Protein AF-A0A4Z0JIN7-F1 (afdb_monomer)

Mean predicted aligned error: 3.07 Å

Structure (mmCIF, N/CA/C/O backbone):
data_AF-A0A4Z0JIN7-F1
#
_entry.id   AF-A0A4Z0JIN7-F1
#
loop_
_atom_site.group_PDB
_atom_site.id
_atom_site.type_symbol
_atom_site.label_atom_id
_atom_site.label_alt_id
_atom_site.label_comp_id
_atom_site.label_asym_id
_atom_site.label_entity_id
_atom_site.label_seq_id
_atom_site.pdbx_PDB_ins_code
_atom_site.Cartn_x
_atom_site.Cartn_y
_atom_site.Cartn_z
_atom_site.occupancy
_atom_site.B_iso_or_equiv
_atom_site.auth_seq_id
_atom_site.auth_comp_id
_atom_site.auth_asym_id
_atom_site.auth_atom_id
_atom_site.pdbx_PDB_model_num
ATOM 1 N N . MET A 1 1 ? -13.055 -20.639 0.402 1.00 48.06 1 MET A N 1
ATOM 2 C CA . MET A 1 1 ? -12.657 -19.257 0.760 1.00 48.06 1 MET A CA 1
ATOM 3 C C . MET A 1 1 ? -11.759 -19.292 1.998 1.00 48.06 1 MET A C 1
ATOM 5 O O . MET A 1 1 ? -12.115 -19.959 2.966 1.00 48.06 1 MET A O 1
ATOM 9 N N . ASN A 1 2 ? -10.580 -18.664 1.964 1.00 62.16 2 ASN A N 1
ATOM 10 C CA . ASN A 1 2 ? -9.496 -18.938 2.919 1.00 62.16 2 ASN A CA 1
ATOM 11 C C . ASN A 1 2 ? -9.522 -17.969 4.124 1.00 62.16 2 ASN A C 1
ATOM 13 O O . ASN A 1 2 ? -9.037 -16.843 4.026 1.00 62.16 2 ASN A O 1
ATOM 17 N N . LYS A 1 3 ? -10.083 -18.398 5.271 1.00 65.06 3 LYS A N 1
ATOM 18 C CA . LYS A 1 3 ? -10.152 -17.609 6.530 1.00 65.06 3 LYS A CA 1
ATOM 19 C C . LYS A 1 3 ? -8.791 -17.046 6.974 1.00 65.06 3 LYS A C 1
ATOM 21 O O . LYS A 1 3 ? -8.747 -16.050 7.690 1.00 65.06 3 LYS A O 1
ATOM 26 N N . ASN A 1 4 ? -7.700 -17.661 6.525 1.00 82.94 4 ASN A N 1
ATOM 27 C CA . ASN A 1 4 ? -6.344 -17.257 6.865 1.00 82.94 4 ASN A CA 1
ATOM 28 C C . ASN A 1 4 ? -5.932 -15.923 6.223 1.00 82.94 4 ASN A C 1
ATOM 30 O O . ASN A 1 4 ? -5.183 -15.183 6.849 1.00 82.94 4 ASN A O 1
ATOM 34 N N . ILE A 1 5 ? -6.450 -15.573 5.037 1.00 92.19 5 ILE A N 1
ATOM 35 C CA . ILE A 1 5 ? -6.068 -14.331 4.338 1.00 92.19 5 ILE A CA 1
ATOM 36 C C . ILE A 1 5 ? -6.609 -13.111 5.085 1.00 92.19 5 ILE A C 1
ATOM 38 O O . ILE A 1 5 ? -5.848 -12.211 5.430 1.00 92.19 5 ILE A O 1
ATOM 42 N N . PHE A 1 6 ? -7.903 -13.107 5.424 1.00 95.31 6 PHE A N 1
ATOM 43 C CA . PHE A 1 6 ? -8.507 -11.966 6.118 1.00 95.31 6 PHE A CA 1
ATOM 44 C C . PHE A 1 6 ? -7.857 -11.695 7.480 1.00 95.31 6 PHE A C 1
ATOM 46 O O . PHE A 1 6 ? -7.753 -10.544 7.896 1.00 95.31 6 PHE A O 1
ATOM 53 N N . ARG A 1 7 ? -7.367 -12.739 8.162 1.00 94.50 7 ARG A N 1
ATOM 54 C CA . ARG A 1 7 ? -6.633 -12.574 9.421 1.00 94.50 7 ARG A CA 1
ATOM 55 C C . ARG A 1 7 ? -5.412 -11.669 9.245 1.00 94.50 7 ARG A C 1
ATOM 57 O O . ARG A 1 7 ? -5.192 -10.811 10.093 1.00 94.50 7 ARG A O 1
ATOM 64 N N . GLU A 1 8 ? -4.650 -11.830 8.164 1.00 95.56 8 GLU A N 1
ATOM 65 C CA . GLU A 1 8 ? -3.493 -10.970 7.873 1.00 95.56 8 GLU A CA 1
ATOM 66 C C . GLU A 1 8 ? -3.929 -9.529 7.567 1.00 95.56 8 GLU A C 1
ATOM 68 O O . GLU A 1 8 ? -3.329 -8.582 8.071 1.00 95.56 8 GLU A O 1
ATOM 73 N N . PHE A 1 9 ? -5.035 -9.349 6.835 1.00 96.75 9 PHE A N 1
ATOM 74 C CA . PHE A 1 9 ? -5.609 -8.022 6.575 1.00 96.75 9 PHE A CA 1
ATOM 75 C C . PHE A 1 9 ? -6.053 -7.315 7.858 1.00 96.75 9 PHE A C 1
ATOM 77 O O . PHE A 1 9 ? -5.786 -6.127 8.027 1.00 96.75 9 PHE A O 1
ATOM 84 N N . SER A 1 10 ? -6.677 -8.050 8.778 1.00 96.19 10 SER A N 1
ATOM 85 C CA . SER A 1 10 ? -7.232 -7.512 10.023 1.00 96.19 10 SER A CA 1
ATOM 86 C C . SER A 1 10 ? -6.200 -7.189 11.107 1.00 96.19 10 SER A C 1
ATOM 88 O O . SER A 1 10 ? -6.566 -6.625 12.133 1.00 96.19 10 SER A O 1
ATOM 90 N N . GLN A 1 11 ? -4.927 -7.547 10.924 1.00 95.88 11 GLN A N 1
ATOM 91 C CA . GLN A 1 11 ? -3.876 -7.196 11.880 1.00 95.88 11 GLN A CA 1
ATOM 92 C C . GLN A 1 11 ? -3.455 -5.736 11.694 1.00 95.88 11 GLN A C 1
ATOM 94 O O . GLN A 1 11 ? -3.004 -5.342 10.618 1.00 95.88 11 GLN A O 1
ATOM 99 N N . GLN A 1 12 ? -3.581 -4.927 12.742 1.00 95.38 12 GLN A N 1
ATOM 100 C CA . GLN A 1 12 ? -3.093 -3.549 12.747 1.00 95.38 12 GLN A CA 1
ATOM 101 C C . GLN A 1 12 ? -1.565 -3.513 12.566 1.00 95.38 12 GLN A C 1
ATOM 103 O O . GLN A 1 12 ? -0.864 -4.422 13.010 1.00 95.38 12 GLN A O 1
ATOM 108 N N . GLY A 1 13 ? -1.054 -2.523 11.829 1.00 95.00 13 GLY A N 1
ATOM 109 C CA . GLY A 1 13 ? 0.378 -2.378 11.527 1.00 95.00 13 GLY A CA 1
ATOM 110 C C . GLY A 1 13 ? 0.958 -3.415 10.556 1.00 95.00 13 GLY A C 1
ATOM 111 O O . GLY A 1 13 ? 2.021 -3.190 9.981 1.00 95.00 13 GLY A O 1
ATOM 112 N N . ARG A 1 14 ? 0.261 -4.528 10.299 1.00 96.81 14 ARG A N 1
ATOM 113 C CA . ARG A 1 14 ? 0.690 -5.546 9.334 1.00 96.81 14 ARG A CA 1
ATOM 114 C C . ARG A 1 14 ? 0.483 -5.057 7.902 1.00 96.81 14 ARG A C 1
ATOM 116 O O . ARG A 1 14 ? -0.651 -4.792 7.491 1.00 96.81 14 ARG A O 1
ATOM 123 N N . GLN A 1 15 ? 1.572 -5.002 7.146 1.00 98.12 15 GLN A N 1
ATOM 124 C CA . GLN A 1 15 ? 1.584 -4.692 5.715 1.00 98.12 15 GLN A CA 1
ATOM 125 C C . GLN A 1 15 ? 1.380 -5.972 4.900 1.00 98.12 15 GLN A C 1
ATOM 127 O O . GLN A 1 15 ? 1.566 -7.076 5.422 1.00 98.12 15 GLN A O 1
ATOM 132 N N . ILE A 1 16 ? 0.995 -5.859 3.630 1.00 98.25 16 ILE A N 1
ATOM 133 C CA . ILE A 1 16 ? 0.615 -7.029 2.824 1.00 98.25 16 ILE A CA 1
ATOM 134 C C . ILE A 1 16 ? 1.271 -6.966 1.453 1.00 98.25 16 ILE A C 1
ATOM 136 O O . ILE A 1 16 ? 1.276 -5.924 0.812 1.00 98.25 16 ILE A O 1
ATOM 140 N N . LEU A 1 17 ? 1.766 -8.103 0.979 1.00 98.00 17 LEU A N 1
ATOM 141 C CA . LEU A 1 17 ? 2.073 -8.346 -0.423 1.00 98.00 17 LEU A CA 1
ATOM 142 C C . LEU A 1 17 ? 1.215 -9.509 -0.916 1.00 98.00 17 LEU A C 1
ATOM 144 O O . LEU A 1 17 ? 1.316 -10.616 -0.384 1.00 98.00 17 LEU A O 1
ATOM 148 N N . LEU A 1 18 ? 0.425 -9.268 -1.959 1.00 97.81 18 LEU A N 1
ATOM 149 C CA . LEU A 1 18 ? -0.184 -10.321 -2.762 1.00 97.81 18 LEU A CA 1
ATOM 150 C C . LEU A 1 18 ? 0.703 -10.584 -3.980 1.00 97.81 18 LEU A C 1
ATOM 152 O O . LEU A 1 18 ? 1.036 -9.661 -4.731 1.00 97.81 18 LEU A O 1
ATOM 156 N N . TYR A 1 19 ? 1.073 -11.843 -4.185 1.00 96.12 19 TYR A N 1
ATOM 157 C CA . TYR A 1 19 ? 1.869 -12.276 -5.328 1.00 96.12 19 TYR A CA 1
ATOM 158 C C . TYR A 1 19 ? 1.295 -13.553 -5.941 1.00 96.12 19 TYR A C 1
ATOM 160 O O . TYR A 1 19 ? 0.599 -14.302 -5.274 1.00 96.12 19 TYR A O 1
ATOM 168 N N . GLY A 1 20 ? 1.566 -13.773 -7.225 1.00 91.94 20 GLY A N 1
ATOM 169 C CA . GLY A 1 20 ? 0.876 -14.776 -8.037 1.00 91.94 20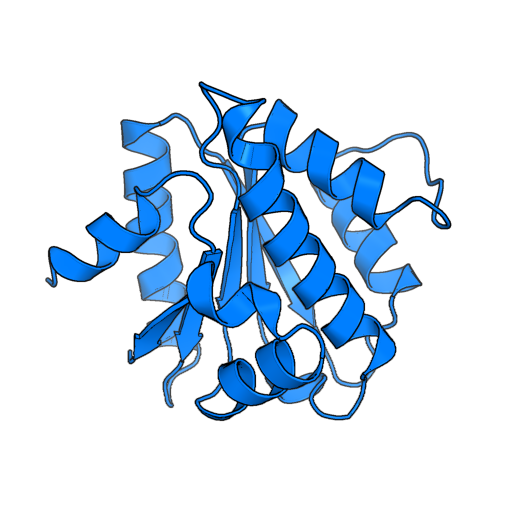 GLY A CA 1
ATOM 170 C C . GLY A 1 20 ? 0.952 -14.419 -9.519 1.00 91.94 20 GLY A C 1
ATOM 171 O O . GLY A 1 20 ? 1.328 -13.287 -9.862 1.00 91.94 20 GLY A O 1
ATOM 172 N N . ALA A 1 21 ? 0.635 -15.381 -10.386 1.00 87.25 21 ALA A N 1
ATOM 173 C CA . ALA A 1 21 ? 0.729 -15.215 -11.838 1.00 87.25 21 ALA A CA 1
ATOM 174 C C . ALA A 1 2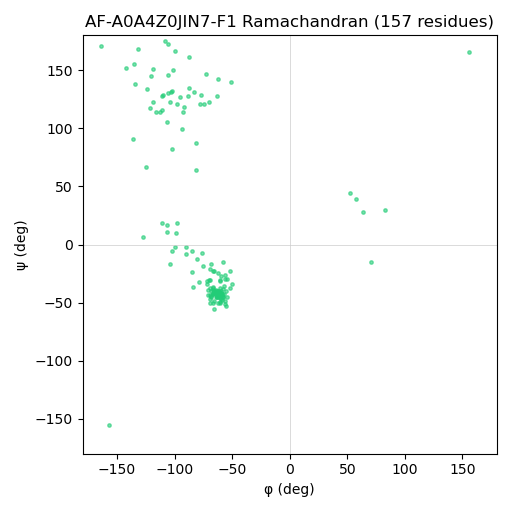1 ? -0.351 -14.270 -12.388 1.00 87.25 21 ALA A C 1
ATOM 176 O O . ALA A 1 21 ? -0.058 -13.442 -13.249 1.00 87.25 21 ALA A O 1
ATOM 177 N N . ASP A 1 22 ? -1.573 -14.357 -11.860 1.00 92.75 22 ASP A N 1
ATOM 178 C CA . ASP A 1 22 ? -2.713 -13.581 -12.337 1.00 92.75 22 ASP A CA 1
ATOM 179 C C . ASP A 1 22 ? -2.855 -12.257 -11.565 1.00 92.75 22 ASP A C 1
ATOM 181 O O . ASP A 1 22 ? -3.035 -12.217 -10.344 1.00 92.75 22 ASP A O 1
ATOM 185 N N . ARG A 1 23 ? -2.742 -11.136 -12.285 1.00 92.56 23 ARG A N 1
ATOM 186 C CA . ARG A 1 23 ? -2.887 -9.787 -11.722 1.00 92.56 23 ARG A CA 1
ATOM 187 C C . ARG A 1 23 ? -4.324 -9.479 -11.303 1.00 92.56 23 ARG A C 1
ATOM 189 O O . ARG A 1 23 ? -4.516 -8.820 -10.280 1.00 92.56 23 ARG A O 1
ATOM 196 N N . GLU A 1 24 ? -5.305 -9.944 -12.065 1.00 94.06 24 GLU A N 1
ATOM 197 C CA . GLU A 1 24 ? -6.721 -9.737 -11.781 1.00 94.06 24 GLU A CA 1
ATOM 198 C C . GLU A 1 24 ? -7.137 -10.524 -10.536 1.00 94.06 24 GLU A C 1
ATOM 200 O O . GLU A 1 24 ? -7.770 -9.965 -9.642 1.00 94.06 24 GLU A O 1
ATOM 205 N N . GLU A 1 25 ? -6.688 -11.773 -10.404 1.00 95.25 25 GLU A N 1
ATOM 206 C CA . GLU A 1 25 ? -6.998 -12.608 -9.236 1.00 95.25 25 GLU A CA 1
ATOM 207 C C . GLU A 1 25 ? -6.458 -12.006 -7.926 1.00 95.25 25 GLU A C 1
ATOM 209 O O . GLU A 1 25 ? -7.166 -11.943 -6.912 1.00 95.25 25 GLU A O 1
ATOM 214 N N . LYS A 1 26 ? -5.226 -11.474 -7.950 1.00 96.12 26 LYS A N 1
ATOM 215 C CA . LYS A 1 26 ? -4.645 -10.744 -6.809 1.00 96.12 26 LYS A CA 1
ATOM 216 C C . LYS A 1 26 ? -5.465 -9.509 -6.455 1.00 96.12 26 LYS A C 1
ATOM 218 O O . LYS A 1 26 ? -5.749 -9.280 -5.280 1.00 96.12 26 LYS A O 1
ATOM 223 N N . MET A 1 27 ? -5.845 -8.713 -7.456 1.00 96.62 27 MET A N 1
ATOM 224 C CA . MET A 1 27 ? -6.641 -7.505 -7.242 1.00 96.62 27 MET A CA 1
ATOM 225 C C . MET A 1 27 ? -8.021 -7.843 -6.670 1.00 96.62 27 MET A C 1
ATOM 227 O O . MET A 1 27 ? -8.427 -7.244 -5.678 1.00 96.62 27 MET A O 1
ATOM 231 N N . ASN A 1 28 ? -8.706 -8.846 -7.221 1.00 96.38 28 ASN A N 1
ATOM 232 C CA . ASN A 1 28 ? -9.998 -9.314 -6.719 1.00 96.38 28 ASN A CA 1
ATOM 233 C C . ASN A 1 28 ? -9.881 -9.797 -5.269 1.00 96.38 28 ASN A C 1
ATOM 235 O O . ASN A 1 28 ? -10.669 -9.388 -4.416 1.00 96.38 28 ASN A O 1
ATOM 239 N N . THR A 1 29 ? -8.832 -10.559 -4.946 1.00 96.12 29 THR A N 1
ATOM 240 C CA . THR A 1 29 ? -8.573 -10.986 -3.566 1.00 96.12 29 THR A CA 1
ATOM 241 C C . THR A 1 29 ? -8.322 -9.800 -2.628 1.00 96.12 29 THR A C 1
ATOM 243 O O . THR A 1 29 ? -8.823 -9.798 -1.499 1.00 96.12 29 THR A O 1
ATOM 246 N N . ALA A 1 30 ? -7.580 -8.773 -3.058 1.00 97.38 30 ALA A N 1
ATOM 247 C CA . ALA A 1 30 ? -7.410 -7.551 -2.273 1.00 97.38 30 ALA A CA 1
ATOM 248 C C . ALA A 1 30 ? -8.757 -6.862 -2.021 1.00 97.38 30 ALA A C 1
ATOM 250 O O . ALA A 1 30 ? -9.087 -6.586 -0.870 1.00 97.38 30 ALA A O 1
ATOM 251 N N . LEU A 1 31 ? -9.556 -6.641 -3.069 1.00 97.56 31 LEU A N 1
ATOM 252 C CA . LEU A 1 31 ? -10.850 -5.958 -2.992 1.00 97.56 31 LEU A CA 1
ATOM 253 C C . LEU A 1 31 ? -11.847 -6.691 -2.084 1.00 97.56 31 LEU A C 1
ATOM 255 O O . LEU A 1 31 ? -12.499 -6.057 -1.255 1.00 97.56 31 LEU A O 1
ATOM 259 N N . GLU A 1 32 ? -11.919 -8.022 -2.160 1.00 96.69 32 GLU A N 1
ATOM 260 C CA . GLU A 1 32 ? -12.768 -8.823 -1.269 1.00 96.69 32 GLU A CA 1
ATOM 261 C C . GLU A 1 32 ? -12.396 -8.650 0.210 1.00 96.69 32 GLU A C 1
ATOM 263 O O . GLU A 1 32 ? -13.268 -8.568 1.079 1.00 96.69 32 GLU A O 1
ATOM 268 N N . ASN A 1 33 ? -11.099 -8.616 0.526 1.00 97.69 33 ASN A N 1
ATOM 269 C CA . ASN A 1 33 ? -10.643 -8.461 1.905 1.00 97.69 33 ASN A CA 1
ATOM 270 C C . ASN A 1 33 ? -10.731 -7.007 2.385 1.00 97.69 33 ASN A C 1
ATOM 272 O O . ASN A 1 33 ? -11.029 -6.785 3.558 1.00 97.69 33 ASN A O 1
ATOM 276 N N . LEU A 1 34 ? -10.548 -6.031 1.494 1.00 98.06 34 LEU A N 1
ATOM 277 C CA . LEU A 1 34 ? -10.778 -4.612 1.769 1.00 98.06 34 LEU A CA 1
ATOM 278 C C . LEU A 1 34 ? -12.249 -4.326 2.065 1.00 98.06 34 LEU A C 1
ATOM 280 O O . LEU A 1 34 ? -12.537 -3.601 3.009 1.00 98.06 34 LEU A O 1
ATOM 284 N N . SER A 1 35 ? -13.183 -4.949 1.340 1.00 98.00 35 SER A N 1
ATOM 285 C CA . SER A 1 35 ? -14.618 -4.830 1.623 1.00 98.00 35 SER A CA 1
ATOM 286 C C . SER A 1 35 ? -14.953 -5.289 3.048 1.00 98.00 35 SER A C 1
ATOM 288 O O . SER A 1 35 ? -15.610 -4.564 3.793 1.00 98.00 35 SER A O 1
ATOM 290 N N . LYS A 1 36 ? -14.408 -6.432 3.481 1.00 96.56 36 LYS A N 1
ATOM 291 C CA . LYS A 1 36 ? -14.574 -6.934 4.858 1.00 96.56 36 LYS A CA 1
ATOM 292 C C . LYS A 1 36 ? -13.894 -6.045 5.898 1.00 96.56 36 LYS A C 1
ATOM 294 O O . LYS A 1 36 ? -14.398 -5.885 7.0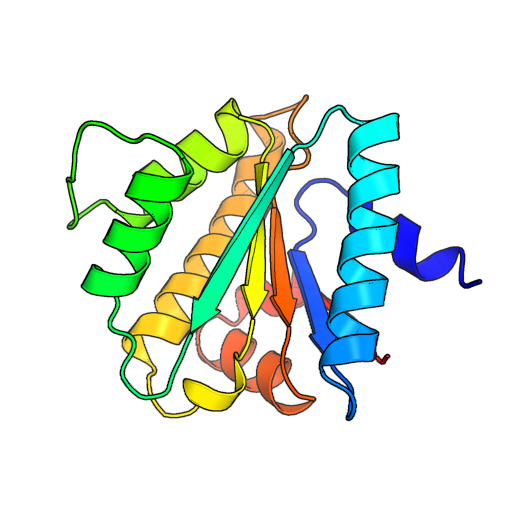08 1.00 96.56 36 LYS A O 1
ATOM 299 N N . LEU A 1 37 ? -12.725 -5.496 5.568 1.00 97.00 37 LEU A N 1
ATOM 300 C CA . LEU A 1 37 ? -12.002 -4.577 6.445 1.00 97.00 37 LEU A CA 1
ATOM 301 C C . LEU A 1 37 ? -12.779 -3.262 6.608 1.00 97.00 37 LEU A C 1
ATOM 303 O O . LEU A 1 37 ? -12.811 -2.702 7.701 1.00 97.00 37 LEU A O 1
ATOM 307 N N . SER A 1 38 ? -13.432 -2.796 5.543 1.00 98.19 38 SER A N 1
ATOM 308 C CA . SER A 1 38 ? -14.303 -1.622 5.545 1.00 98.19 38 SER A CA 1
ATOM 309 C C . SER A 1 38 ? -15.539 -1.858 6.409 1.00 98.19 38 SER A C 1
ATOM 311 O O . SER A 1 38 ? -15.805 -1.076 7.316 1.00 98.19 38 SER A O 1
ATOM 313 N N . GLU A 1 39 ? -16.218 -2.994 6.229 1.00 97.88 39 GLU A N 1
ATOM 314 C CA . GLU A 1 39 ? -17.382 -3.378 7.037 1.00 97.88 39 GLU A CA 1
ATOM 315 C C . GLU A 1 39 ? -17.046 -3.474 8.533 1.00 97.88 39 GLU A C 1
ATOM 317 O O . GLU A 1 39 ? -17.809 -3.013 9.380 1.00 97.88 39 GLU A O 1
ATOM 322 N N . LYS A 1 40 ? -15.888 -4.055 8.872 1.00 97.31 40 LYS A N 1
ATOM 323 C CA . LYS A 1 40 ? -15.514 -4.318 10.266 1.00 97.31 40 LYS A CA 1
ATOM 324 C C . LYS A 1 40 ? -14.884 -3.121 10.980 1.00 97.31 40 LYS A C 1
ATOM 326 O O . LYS A 1 40 ? -15.085 -2.969 12.182 1.00 97.31 40 LYS A O 1
ATOM 331 N N . TYR A 1 41 ? -14.086 -2.324 10.273 1.00 97.50 41 TYR A N 1
ATOM 332 C CA . TYR A 1 41 ? -13.229 -1.298 10.877 1.00 97.50 41 TYR A CA 1
ATOM 333 C C . TYR A 1 41 ? -13.405 0.093 10.263 1.00 97.50 41 TYR A C 1
ATOM 335 O O . TYR A 1 41 ? -12.638 0.992 10.591 1.00 97.50 41 TYR A O 1
ATOM 343 N N . GLY A 1 42 ? -14.370 0.283 9.359 1.00 97.69 42 GLY A N 1
ATOM 344 C CA . GLY A 1 42 ? -14.630 1.578 8.728 1.00 97.69 42 GLY A CA 1
ATOM 345 C C . GLY A 1 42 ? -13.471 2.082 7.869 1.00 97.69 42 GLY A C 1
ATOM 346 O O . GLY A 1 42 ? -13.272 3.288 7.764 1.00 97.69 42 GLY A O 1
ATOM 347 N N . THR A 1 43 ? -12.667 1.176 7.307 1.00 98.25 43 THR A N 1
ATOM 348 C CA . THR A 1 43 ? -11.570 1.561 6.408 1.00 98.25 43 THR A CA 1
ATOM 349 C C . THR A 1 43 ? -12.096 2.019 5.054 1.00 98.25 43 THR A C 1
ATOM 351 O O . THR A 1 43 ? -13.093 1.495 4.546 1.00 98.25 43 THR A O 1
ATOM 354 N N . SER A 1 44 ? -11.392 2.969 4.445 1.00 97.94 44 SER A N 1
ATOM 355 C CA . SER A 1 44 ? -11.495 3.257 3.013 1.00 97.94 44 SER A CA 1
ATOM 356 C C . SER A 1 44 ? -10.255 2.718 2.291 1.00 97.94 44 SER A C 1
ATOM 358 O O . SER A 1 44 ? -9.308 2.255 2.933 1.00 97.94 44 SER A O 1
ATOM 360 N N . PHE A 1 45 ? -10.232 2.741 0.959 1.00 98.31 45 PHE A N 1
ATOM 361 C CA . PHE A 1 45 ? -9.009 2.431 0.226 1.00 98.31 45 PHE A CA 1
ATOM 362 C C . PHE A 1 45 ? -8.843 3.311 -1.004 1.00 98.31 45 PHE A C 1
ATOM 364 O O . PHE A 1 45 ? -9.814 3.726 -1.637 1.00 98.31 45 PHE A O 1
ATOM 371 N N . ILE A 1 46 ? -7.585 3.529 -1.369 1.00 98.06 46 ILE A N 1
ATOM 372 C CA . ILE A 1 46 ? -7.193 4.140 -2.633 1.00 98.06 46 ILE A CA 1
ATOM 373 C C . ILE A 1 46 ? -6.307 3.169 -3.402 1.00 98.06 46 ILE A C 1
ATOM 375 O O . ILE A 1 46 ? -5.503 2.433 -2.827 1.00 98.06 46 ILE A O 1
ATOM 379 N N . LYS A 1 47 ? -6.447 3.182 -4.726 1.00 97.62 47 LYS A N 1
ATOM 380 C CA . LYS A 1 47 ? -5.578 2.434 -5.632 1.00 97.62 47 LYS A CA 1
ATOM 381 C C . LYS A 1 47 ? -4.627 3.390 -6.341 1.00 97.62 47 LYS A C 1
ATOM 383 O O . LYS A 1 47 ? -5.072 4.359 -6.966 1.00 97.62 47 LYS A O 1
ATOM 388 N N . ALA A 1 48 ? -3.349 3.047 -6.309 1.00 97.12 48 ALA A N 1
ATOM 389 C CA . ALA A 1 48 ? -2.305 3.615 -7.142 1.00 97.12 48 ALA A CA 1
ATOM 390 C C . ALA A 1 48 ? -1.690 2.519 -8.014 1.00 97.12 48 ALA A C 1
ATOM 392 O O . ALA A 1 48 ? -1.704 1.336 -7.672 1.00 97.12 48 ALA A O 1
ATOM 393 N N . SER A 1 49 ? -1.197 2.902 -9.185 1.00 95.88 49 SER A N 1
ATOM 394 C CA . SER A 1 49 ? -0.495 1.995 -10.092 1.00 95.88 49 SER A CA 1
ATOM 395 C C . SER A 1 49 ? 0.874 2.574 -10.384 1.00 95.88 49 SER A C 1
ATOM 397 O O . SER A 1 49 ? 0.988 3.765 -10.667 1.00 95.88 49 SER A O 1
ATOM 399 N N . VAL A 1 50 ? 1.900 1.736 -10.317 1.00 97.06 50 VAL A N 1
ATOM 400 C CA . VAL A 1 50 ? 3.247 2.105 -10.739 1.00 97.06 50 VAL A CA 1
ATOM 401 C C . VAL A 1 50 ? 3.527 1.531 -12.122 1.00 97.06 50 VAL A C 1
ATOM 403 O O . VAL A 1 50 ? 2.980 0.507 -12.527 1.00 97.06 50 VAL A O 1
ATOM 406 N N . THR A 1 51 ? 4.362 2.236 -12.870 1.00 96.12 51 THR A N 1
ATOM 407 C CA . THR A 1 51 ? 4.853 1.834 -14.188 1.00 96.12 51 THR A CA 1
ATOM 408 C C . THR A 1 51 ? 6.362 2.022 -14.220 1.00 96.12 51 THR A C 1
ATOM 410 O O . THR A 1 51 ? 6.925 2.716 -13.371 1.00 96.12 51 THR A O 1
ATOM 413 N N . ARG A 1 52 ? 7.029 1.495 -15.251 1.00 95.56 52 ARG A N 1
ATOM 414 C CA . ARG A 1 52 ? 8.474 1.690 -15.442 1.00 95.56 52 ARG A CA 1
ATOM 415 C C . ARG A 1 52 ? 8.916 3.157 -15.545 1.00 95.56 52 ARG A C 1
ATOM 417 O O . ARG A 1 52 ? 10.106 3.434 -15.459 1.00 95.56 52 ARG A O 1
ATOM 424 N N . PHE A 1 53 ? 7.974 4.077 -15.764 1.00 95.62 53 PHE A N 1
ATOM 425 C CA . PHE A 1 53 ? 8.218 5.516 -15.866 1.00 95.62 53 PHE A CA 1
ATOM 426 C C . PHE A 1 53 ? 7.833 6.289 -14.601 1.00 95.62 53 PHE A C 1
ATOM 428 O O . PHE A 1 53 ? 8.080 7.488 -14.537 1.00 95.62 53 PHE A O 1
ATOM 435 N N . SER A 1 54 ? 7.222 5.637 -13.609 1.00 96.25 54 SER A N 1
ATOM 436 C CA . SER A 1 54 ? 6.794 6.304 -12.382 1.00 96.25 54 SER A CA 1
ATOM 437 C C . SER A 1 54 ? 7.996 6.854 -11.618 1.00 96.25 54 SER A C 1
ATOM 439 O O . SER A 1 54 ? 8.938 6.119 -11.320 1.00 96.25 54 SER A O 1
ATOM 441 N N . THR A 1 55 ? 7.944 8.135 -11.265 1.00 96.31 55 THR A N 1
ATOM 442 C CA . THR A 1 55 ? 8.919 8.779 -10.380 1.00 96.31 55 THR A CA 1
ATOM 443 C C . THR A 1 55 ? 8.365 8.890 -8.958 1.00 96.31 55 THR A C 1
ATOM 445 O O . THR A 1 55 ? 7.172 8.698 -8.723 1.00 96.31 55 THR A O 1
ATOM 448 N N . VAL A 1 56 ? 9.237 9.197 -7.992 1.00 96.19 56 VAL A N 1
ATOM 449 C CA . VAL A 1 56 ? 8.824 9.482 -6.605 1.00 96.19 56 VAL A CA 1
ATOM 450 C C . VAL A 1 56 ? 7.867 10.674 -6.560 1.00 96.19 56 VAL A C 1
ATOM 452 O O . VAL A 1 56 ? 6.863 10.631 -5.852 1.00 96.19 56 VAL A O 1
ATOM 455 N N . GLU A 1 57 ? 8.165 11.716 -7.333 1.00 95.12 57 GLU A N 1
ATOM 456 C CA . GLU A 1 57 ? 7.380 12.946 -7.396 1.00 95.12 57 GLU A CA 1
ATOM 457 C C . GLU A 1 57 ? 5.991 12.696 -7.989 1.00 95.12 57 GLU A C 1
ATOM 459 O O . GLU A 1 57 ? 4.996 12.940 -7.308 1.00 95.12 57 GLU A O 1
ATOM 464 N N . ASP A 1 58 ? 5.912 12.116 -9.191 1.00 94.38 58 ASP A N 1
ATOM 465 C CA . ASP A 1 58 ? 4.631 11.856 -9.865 1.00 94.38 58 ASP A CA 1
ATOM 466 C C . ASP A 1 58 ? 3.728 10.945 -9.029 1.00 94.38 58 ASP A C 1
ATOM 468 O O . ASP A 1 58 ? 2.520 11.165 -8.930 1.00 94.38 58 ASP A O 1
ATOM 472 N N . PHE A 1 59 ? 4.320 9.931 -8.389 1.00 95.75 59 PHE A N 1
ATOM 473 C CA . PHE A 1 59 ? 3.589 9.023 -7.513 1.00 95.75 59 PHE A CA 1
ATOM 474 C C . PHE A 1 59 ? 3.054 9.739 -6.265 1.00 95.75 59 PHE A C 1
ATOM 476 O O . PHE A 1 59 ? 1.906 9.530 -5.876 1.00 95.75 59 PHE A O 1
ATOM 483 N N . THR A 1 60 ? 3.854 10.617 -5.655 1.00 95.31 60 THR A N 1
ATOM 484 C CA . THR A 1 60 ? 3.430 11.406 -4.487 1.00 95.31 60 THR A CA 1
ATOM 485 C C . THR A 1 60 ? 2.294 12.359 -4.855 1.00 95.31 60 THR A C 1
ATOM 487 O O . THR A 1 60 ? 1.292 12.418 -4.145 1.00 95.31 60 THR A O 1
ATOM 490 N N . VAL A 1 61 ? 2.409 13.061 -5.987 1.00 94.19 61 VAL A N 1
ATOM 491 C CA . VAL A 1 61 ? 1.375 13.981 -6.484 1.00 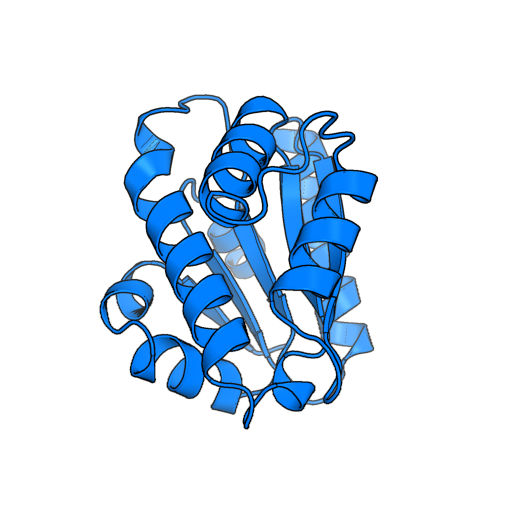94.19 61 VAL A CA 1
ATOM 492 C C . VAL A 1 61 ? 0.064 13.242 -6.771 1.00 94.19 61 VAL A C 1
ATOM 494 O O . VAL A 1 61 ? -1.000 13.706 -6.360 1.00 94.19 61 VAL A O 1
ATOM 497 N N . ASP A 1 62 ? 0.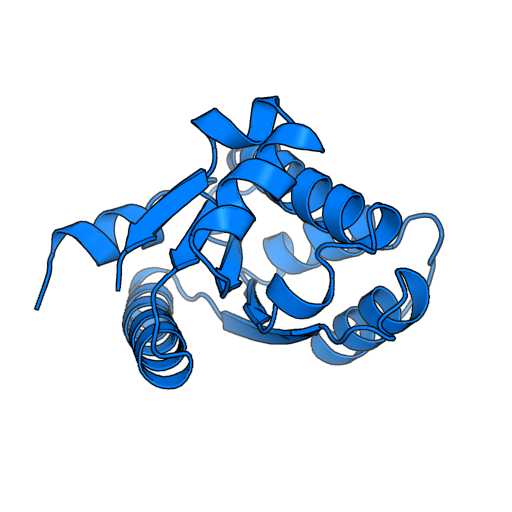117 12.077 -7.428 1.00 94.75 62 ASP A N 1
ATOM 498 C CA . ASP A 1 62 ? -1.070 11.245 -7.681 1.00 94.75 62 ASP A CA 1
ATOM 499 C C . ASP A 1 62 ? -1.774 10.850 -6.373 1.00 94.75 62 ASP A C 1
ATOM 501 O O . ASP A 1 62 ? -2.994 10.989 -6.243 1.00 94.75 62 ASP A O 1
ATOM 505 N N . LEU A 1 63 ? -1.009 10.429 -5.361 1.00 95.75 63 LEU A N 1
ATOM 506 C CA . LEU A 1 63 ? -1.564 10.073 -4.057 1.00 95.75 63 LEU A CA 1
ATOM 507 C C . LEU A 1 63 ? -2.152 11.269 -3.310 1.00 95.75 63 LEU A C 1
ATOM 509 O O . LEU A 1 63 ? -3.242 11.153 -2.749 1.00 95.75 63 LEU A O 1
ATOM 513 N N . PHE A 1 64 ? -1.482 12.420 -3.339 1.00 94.94 64 PHE A N 1
ATOM 514 C CA . PHE A 1 64 ? -1.968 13.639 -2.691 1.00 94.94 64 PHE A CA 1
ATOM 515 C C . PHE A 1 64 ? -3.303 14.083 -3.281 1.00 94.94 64 PHE A C 1
ATOM 517 O O . PHE A 1 64 ? -4.222 14.426 -2.537 1.00 94.94 64 PHE A O 1
ATOM 524 N N . ASN A 1 65 ? -3.449 13.988 -4.604 1.00 93.88 65 ASN A N 1
ATOM 525 C CA . ASN A 1 65 ? -4.708 14.276 -5.284 1.00 93.88 65 ASN A CA 1
ATOM 526 C C . ASN A 1 65 ? -5.829 13.315 -4.857 1.00 93.88 65 ASN A C 1
ATOM 528 O O . ASN A 1 65 ? -6.963 13.752 -4.655 1.00 93.88 65 ASN A O 1
ATOM 532 N N . LYS A 1 66 ? -5.523 12.021 -4.688 1.00 95.12 66 LYS A N 1
ATOM 533 C CA . LYS A 1 66 ? -6.500 10.992 -4.287 1.00 95.12 66 LYS A CA 1
ATOM 534 C C . LYS A 1 66 ? -6.990 11.133 -2.846 1.00 95.12 66 LYS A C 1
ATOM 536 O O . LYS A 1 66 ? -8.125 10.755 -2.581 1.00 95.12 66 LYS A O 1
ATOM 541 N N . ILE A 1 67 ? -6.160 11.647 -1.938 1.00 93.38 67 ILE A N 1
ATOM 542 C CA . ILE A 1 67 ? -6.512 11.831 -0.514 1.00 93.38 67 ILE A CA 1
ATOM 543 C C . ILE A 1 67 ? -6.755 13.298 -0.136 1.00 93.38 67 ILE A C 1
ATOM 545 O O . ILE A 1 67 ? -6.882 13.622 1.043 1.00 93.38 67 ILE A O 1
ATOM 549 N N . HIS A 1 68 ? -6.838 14.176 -1.141 1.00 91.81 68 HIS A N 1
ATOM 550 C CA . HIS A 1 68 ? -7.143 15.602 -1.015 1.00 91.81 68 HIS A CA 1
ATOM 551 C C . HIS A 1 68 ? -6.184 16.393 -0.106 1.00 91.81 68 HIS A C 1
ATOM 553 O O . HIS A 1 68 ? -6.605 17.307 0.609 1.00 91.81 68 HIS A O 1
ATOM 559 N N . VAL A 1 69 ? -4.882 16.092 -0.169 1.00 88.81 69 VAL A N 1
ATOM 560 C CA . VAL A 1 69 ? -3.854 16.906 0.501 1.00 88.81 69 VAL A CA 1
ATOM 561 C C . VAL A 1 69 ? -3.720 18.247 -0.215 1.00 88.81 69 VAL A C 1
ATOM 563 O O . VAL A 1 69 ? -3.423 18.302 -1.405 1.00 88.81 69 VAL A O 1
ATOM 566 N N . GLN A 1 70 ? -3.912 19.344 0.517 1.00 79.56 70 GLN A N 1
ATOM 567 C CA . GLN A 1 70 ? -3.851 20.697 -0.052 1.00 79.56 70 GLN A CA 1
ATOM 568 C C . GLN A 1 70 ? -2.425 21.263 -0.131 1.00 79.56 70 GLN A C 1
ATOM 570 O O . GLN A 1 70 ? -2.169 22.158 -0.933 1.00 79.56 70 GLN A O 1
ATOM 575 N N . ASN A 1 71 ? -1.498 20.764 0.694 1.00 79.44 71 ASN A N 1
ATOM 576 C CA . ASN A 1 71 ? -0.114 21.231 0.739 1.00 79.44 71 ASN A CA 1
ATOM 577 C C . ASN A 1 71 ? 0.835 20.201 0.109 1.00 79.44 71 ASN A C 1
ATOM 579 O O . ASN A 1 71 ? 1.127 19.169 0.710 1.00 79.44 71 ASN A O 1
ATOM 583 N N . LEU A 1 72 ? 1.318 20.499 -1.099 1.00 80.38 72 LEU A N 1
ATOM 584 C CA . LEU A 1 72 ? 2.267 19.674 -1.852 1.00 80.38 72 LEU A CA 1
ATOM 585 C C . LEU A 1 72 ? 3.708 19.921 -1.372 1.00 80.38 72 LEU A C 1
ATOM 587 O O . LEU A 1 72 ? 4.551 20.410 -2.122 1.00 80.38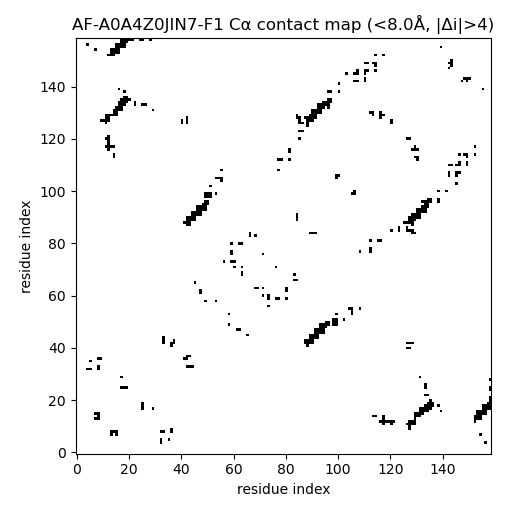 72 LEU A O 1
ATOM 591 N N . ASP A 1 73 ? 4.001 19.584 -0.116 1.00 89.06 73 ASP A N 1
ATOM 592 C CA . ASP A 1 73 ? 5.387 19.492 0.350 1.00 89.06 73 ASP A CA 1
ATOM 593 C C . ASP A 1 73 ? 5.977 18.140 -0.070 1.00 89.06 73 ASP A C 1
ATOM 595 O O . ASP A 1 73 ? 5.925 17.144 0.652 1.00 89.06 73 ASP A O 1
ATOM 599 N N . LEU A 1 74 ? 6.523 18.113 -1.285 1.00 84.69 74 LEU A N 1
ATOM 600 C CA . LEU A 1 74 ? 7.092 16.911 -1.895 1.00 84.69 74 LEU A CA 1
ATOM 601 C C . LEU A 1 74 ? 8.354 16.411 -1.177 1.00 84.69 74 LEU A C 1
ATOM 603 O O . LEU A 1 74 ? 8.663 15.223 -1.263 1.00 84.69 74 LEU A O 1
ATOM 607 N N . ILE A 1 75 ? 9.063 17.273 -0.437 1.00 86.94 75 ILE A N 1
ATOM 608 C CA . ILE A 1 75 ? 10.241 16.868 0.348 1.00 86.94 75 ILE A CA 1
ATOM 609 C C . ILE A 1 75 ? 9.801 15.940 1.484 1.00 86.94 75 ILE A C 1
ATOM 611 O O . ILE A 1 75 ? 10.414 14.896 1.710 1.00 86.94 75 ILE A O 1
ATOM 615 N N . ASN A 1 76 ? 8.694 16.288 2.142 1.00 90.50 76 ASN A N 1
ATOM 616 C CA . ASN A 1 76 ? 8.091 15.506 3.221 1.00 90.50 76 ASN A CA 1
ATOM 617 C C . ASN A 1 76 ? 6.919 14.632 2.743 1.00 90.50 76 ASN A C 1
ATOM 619 O O . ASN A 1 76 ? 6.114 14.169 3.553 1.00 90.50 76 ASN A O 1
ATOM 623 N N . GLY A 1 77 ? 6.830 14.379 1.432 1.00 93.06 77 GLY A N 1
ATOM 624 C CA . GLY A 1 77 ? 5.640 13.825 0.791 1.00 93.06 77 GLY A CA 1
ATOM 625 C C . GLY A 1 77 ? 5.151 12.512 1.404 1.00 93.06 77 GLY A C 1
ATOM 626 O O . GLY A 1 77 ? 3.973 12.354 1.711 1.00 93.06 77 GLY A O 1
ATOM 627 N N . PHE A 1 78 ? 6.075 11.586 1.658 1.00 95.38 78 PHE A N 1
ATOM 628 C CA . PHE A 1 78 ? 5.763 10.277 2.236 1.00 95.38 78 PHE A CA 1
ATOM 629 C C . PHE A 1 78 ? 5.372 10.333 3.717 1.00 95.38 78 PHE A C 1
ATOM 631 O O . PHE A 1 78 ? 4.536 9.541 4.143 1.00 95.38 78 PHE A O 1
ATOM 638 N N . THR A 1 79 ? 5.919 11.280 4.480 1.00 95.31 79 THR A N 1
ATOM 639 C CA . THR A 1 79 ? 5.530 11.505 5.880 1.00 95.31 79 THR A CA 1
ATOM 640 C C . THR A 1 79 ? 4.108 12.054 5.957 1.00 95.31 79 THR A C 1
ATOM 642 O O . THR A 1 79 ? 3.288 11.560 6.723 1.00 95.31 79 THR A O 1
ATOM 645 N N . ILE A 1 80 ? 3.782 13.035 5.109 1.00 95.44 80 ILE A N 1
ATOM 646 C CA . ILE A 1 80 ? 2.425 13.593 5.024 1.00 95.44 80 ILE A CA 1
ATOM 647 C C . ILE A 1 80 ? 1.439 12.515 4.570 1.00 95.44 80 ILE A C 1
ATOM 649 O O . ILE A 1 80 ? 0.374 12.363 5.161 1.00 95.44 80 ILE A O 1
ATOM 653 N N . LEU A 1 81 ? 1.804 11.733 3.550 1.00 96.00 81 LEU A N 1
ATOM 654 C CA . LEU A 1 81 ? 0.998 10.612 3.074 1.00 96.00 81 LEU A CA 1
ATOM 655 C C . LEU A 1 81 ? 0.694 9.617 4.197 1.00 96.00 81 LEU A C 1
ATOM 657 O O . LEU A 1 81 ? -0.456 9.224 4.358 1.00 96.00 81 LEU A O 1
ATOM 661 N N . GLU A 1 82 ? 1.706 9.208 4.962 1.00 97.19 82 GLU A N 1
ATOM 662 C CA . GLU A 1 82 ? 1.534 8.306 6.099 1.00 97.19 82 GLU A CA 1
ATOM 663 C C . GLU A 1 82 ? 0.504 8.844 7.098 1.00 97.19 82 GLU A C 1
ATOM 665 O O . GLU A 1 82 ? -0.457 8.146 7.434 1.00 97.19 82 GLU A O 1
ATOM 670 N N . GLU A 1 83 ? 0.683 10.087 7.550 1.00 96.50 83 GLU A N 1
ATOM 671 C CA . GLU A 1 83 ? -0.227 10.709 8.508 1.00 96.50 83 GLU A CA 1
ATOM 672 C C . GLU A 1 83 ? -1.661 10.763 7.983 1.00 96.50 83 GLU A C 1
ATOM 674 O O . GLU A 1 83 ? -2.603 10.460 8.717 1.00 96.50 83 GLU A O 1
ATOM 679 N N . GLU A 1 84 ? -1.838 11.149 6.721 1.00 96.75 84 GLU A N 1
ATOM 680 C CA . GLU A 1 84 ? -3.157 11.270 6.108 1.00 96.75 84 GLU A CA 1
ATOM 681 C C . GLU A 1 84 ? -3.827 9.909 5.916 1.00 96.75 84 GLU A C 1
ATOM 683 O O . GLU A 1 84 ? -5.013 9.768 6.223 1.00 96.75 84 GLU A O 1
ATOM 688 N N . LEU A 1 85 ? -3.082 8.871 5.518 1.00 97.75 85 LEU A N 1
ATOM 689 C CA . LEU A 1 85 ? -3.609 7.506 5.462 1.00 97.75 85 LEU A CA 1
ATOM 690 C C . LEU A 1 85 ? -4.101 7.048 6.839 1.00 97.75 85 LEU A C 1
ATOM 692 O O . LEU A 1 85 ? -5.185 6.472 6.940 1.00 97.75 85 LEU A O 1
ATOM 696 N N . PHE A 1 86 ? -3.358 7.341 7.910 1.00 98.19 86 PHE A N 1
ATOM 697 C CA . PHE A 1 86 ? -3.790 7.003 9.263 1.00 98.19 86 PHE A CA 1
ATOM 698 C C . PHE A 1 86 ? -5.019 7.784 9.719 1.00 98.19 86 PHE A C 1
ATOM 700 O O . PHE A 1 86 ? -5.975 7.159 10.191 1.00 98.19 86 PHE A O 1
ATOM 707 N N . LYS A 1 87 ? -5.010 9.118 9.570 1.00 96.94 87 LYS A N 1
ATOM 708 C CA . LYS A 1 87 ? -6.117 10.011 9.962 1.00 96.94 87 LYS A CA 1
ATOM 709 C C . LYS A 1 87 ? -7.419 9.632 9.259 1.00 96.94 87 LYS A C 1
ATOM 711 O O . LYS A 1 87 ? -8.480 9.672 9.876 1.00 96.94 87 LYS A O 1
ATOM 716 N N . GLN A 1 88 ? -7.330 9.244 7.989 1.00 97.19 88 GLN A N 1
ATOM 717 C CA . GLN A 1 88 ? -8.477 8.872 7.160 1.00 97.19 88 GLN A CA 1
ATOM 718 C C . GLN A 1 88 ? -8.823 7.374 7.235 1.00 97.19 88 GLN A C 1
ATOM 720 O O . GLN A 1 88 ? -9.804 6.944 6.629 1.00 97.19 88 GLN A O 1
ATOM 725 N N . ASN A 1 89 ? -8.049 6.577 7.986 1.00 98.12 89 ASN A N 1
ATOM 726 C CA . ASN A 1 89 ? -8.195 5.121 8.071 1.00 98.12 89 ASN A CA 1
ATOM 727 C C . ASN A 1 89 ? -8.207 4.453 6.677 1.00 98.12 89 ASN A C 1
ATOM 729 O O . ASN A 1 89 ? -9.045 3.603 6.360 1.00 98.12 89 ASN A O 1
ATOM 733 N N . THR A 1 90 ? -7.283 4.889 5.822 1.00 98.44 90 THR A N 1
ATOM 734 C CA . THR A 1 90 ? -7.234 4.557 4.398 1.00 98.44 90 THR A CA 1
ATOM 735 C C . THR A 1 90 ? -6.159 3.516 4.118 1.00 98.44 90 THR A C 1
ATOM 737 O O . THR A 1 90 ? -5.002 3.654 4.513 1.00 98.44 90 THR A O 1
ATOM 740 N N . VAL A 1 91 ? -6.527 2.470 3.385 1.00 98.69 91 VAL A N 1
ATOM 741 C CA . VAL A 1 91 ? -5.586 1.478 2.863 1.00 98.69 91 VAL A CA 1
ATOM 742 C C . VAL A 1 91 ? -5.067 1.919 1.496 1.00 98.69 91 VAL A C 1
ATOM 744 O O . VAL A 1 91 ? -5.845 2.202 0.585 1.00 98.69 91 VAL A O 1
ATOM 747 N N . LEU A 1 92 ? -3.747 1.942 1.331 1.00 98.75 92 LEU A N 1
ATOM 748 C CA . LEU A 1 92 ? -3.095 2.207 0.054 1.00 98.75 92 LEU A CA 1
ATOM 749 C C . LEU A 1 92 ? -2.811 0.887 -0.670 1.00 98.75 92 LEU A C 1
ATOM 751 O O . LEU A 1 92 ? -1.987 0.091 -0.225 1.00 98.75 92 LEU A O 1
ATOM 755 N N . VAL A 1 93 ? -3.467 0.663 -1.808 1.00 98.69 93 VAL A N 1
ATOM 756 C CA . VAL A 1 93 ? -3.196 -0.474 -2.699 1.00 98.69 93 VAL A CA 1
ATOM 757 C C . VAL A 1 93 ? -2.286 -0.021 -3.834 1.00 98.69 93 VAL A C 1
ATOM 759 O O . VAL A 1 93 ? -2.657 0.867 -4.603 1.00 98.69 93 VAL A O 1
ATOM 762 N N . ILE A 1 94 ? -1.119 -0.648 -3.964 1.00 98.44 94 ILE A N 1
ATOM 763 C CA . ILE A 1 94 ? -0.111 -0.329 -4.980 1.00 98.44 94 ILE A CA 1
ATOM 764 C C . ILE A 1 94 ? -0.001 -1.492 -5.955 1.00 98.44 94 ILE A C 1
ATOM 766 O O . ILE A 1 94 ? 0.415 -2.591 -5.592 1.00 98.44 94 ILE A O 1
ATOM 770 N N . ASP A 1 95 ? -0.385 -1.235 -7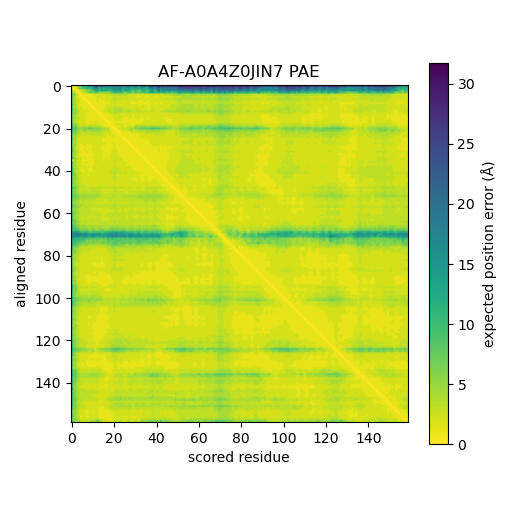.198 1.00 97.50 95 ASP A N 1
ATOM 771 C CA . ASP A 1 95 ? -0.453 -2.222 -8.269 1.00 97.50 95 ASP A CA 1
ATOM 772 C C . ASP A 1 95 ? 0.687 -2.063 -9.284 1.00 97.50 95 ASP A C 1
ATOM 774 O O . ASP A 1 95 ? 1.103 -0.943 -9.577 1.00 97.50 95 ASP A O 1
ATOM 778 N N . GLY A 1 96 ? 1.162 -3.179 -9.844 1.00 95.88 96 GLY A N 1
ATOM 779 C CA . GLY A 1 96 ? 2.220 -3.209 -10.859 1.00 95.88 96 GLY A CA 1
ATOM 780 C C . GLY A 1 96 ? 3.647 -3.138 -10.311 1.00 95.88 96 GLY A C 1
ATOM 781 O O . GLY A 1 96 ? 4.524 -2.610 -10.986 1.00 95.88 96 GLY A O 1
ATOM 782 N N . MET A 1 97 ? 3.913 -3.638 -9.099 1.00 97.06 97 MET A N 1
ATOM 783 C CA . MET A 1 97 ? 5.236 -3.522 -8.459 1.00 97.06 97 MET A CA 1
ATOM 784 C C . MET A 1 97 ? 6.401 -4.089 -9.291 1.00 97.06 97 MET A C 1
ATOM 786 O O . MET A 1 97 ? 7.534 -3.636 -9.142 1.00 97.06 97 MET A O 1
ATOM 790 N N . GLU A 1 98 ? 6.146 -5.048 -10.181 1.00 95.19 98 GLU A N 1
ATOM 791 C CA . GLU A 1 98 ? 7.129 -5.583 -11.130 1.00 95.19 98 GLU A CA 1
ATOM 792 C C . GLU A 1 98 ? 7.708 -4.532 -12.089 1.00 95.19 98 GLU A C 1
ATOM 794 O O . GLU A 1 98 ? 8.857 -4.651 -12.520 1.00 95.19 98 GLU A O 1
ATOM 799 N N . GLU A 1 99 ? 6.951 -3.476 -12.380 1.00 96.94 99 GLU A N 1
ATOM 800 C CA . GLU A 1 99 ? 7.348 -2.408 -13.296 1.00 96.94 99 GLU A CA 1
ATOM 801 C C . GLU A 1 99 ? 8.480 -1.537 -12.731 1.00 96.94 99 GLU A C 1
ATOM 803 O O . GLU A 1 99 ? 9.210 -0.890 -13.482 1.00 96.94 99 GLU A O 1
ATOM 808 N N . ILE A 1 100 ? 8.664 -1.539 -11.406 1.00 96.38 100 ILE A N 1
ATOM 809 C CA . ILE A 1 100 ? 9.654 -0.712 -10.703 1.00 96.38 100 ILE A CA 1
ATOM 810 C C . ILE A 1 100 ? 10.805 -1.535 -10.106 1.0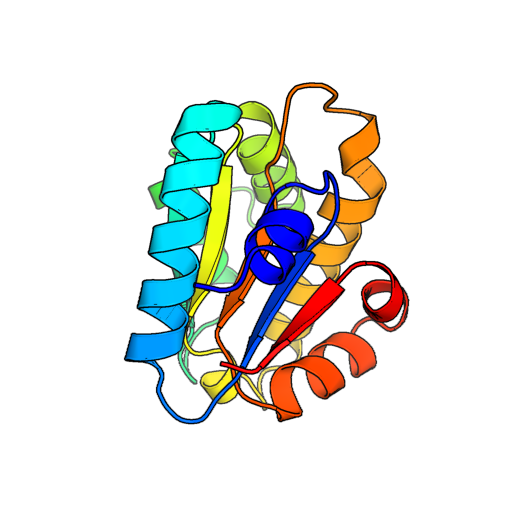0 96.38 100 ILE A C 1
ATOM 812 O O . ILE A 1 100 ? 11.563 -1.043 -9.268 1.00 96.38 100 ILE A O 1
ATOM 816 N N . ASN A 1 101 ? 11.011 -2.771 -10.573 1.00 93.12 101 ASN A N 1
ATOM 817 C CA . ASN A 1 101 ? 12.129 -3.621 -10.134 1.00 93.12 101 ASN A CA 1
ATOM 818 C C . ASN A 1 101 ? 13.509 -2.960 -10.335 1.00 93.12 101 ASN A C 1
ATOM 820 O O . ASN A 1 101 ? 14.425 -3.193 -9.550 1.00 93.12 101 ASN A O 1
ATOM 824 N N . ASN A 1 102 ? 13.653 -2.086 -11.335 1.00 92.56 102 ASN A N 1
ATOM 825 C CA . ASN A 1 102 ? 14.894 -1.341 -11.590 1.00 92.56 102 ASN A CA 1
ATOM 826 C C . ASN A 1 102 ? 14.869 0.100 -11.050 1.00 92.56 102 ASN A C 1
ATOM 828 O O . ASN A 1 102 ? 15.866 0.809 -11.156 1.00 92.56 102 ASN A O 1
ATOM 832 N N . ASN A 1 103 ? 13.753 0.544 -10.468 1.00 95.44 103 ASN A N 1
ATOM 833 C CA . ASN A 1 103 ? 13.612 1.876 -9.886 1.00 95.44 103 ASN A CA 1
ATOM 834 C C . ASN A 1 103 ? 13.732 1.789 -8.359 1.00 95.44 103 ASN A C 1
ATOM 836 O O . ASN A 1 103 ? 12.734 1.733 -7.640 1.00 95.44 103 ASN A O 1
ATOM 840 N N . ILE A 1 104 ? 14.979 1.758 -7.882 1.00 95.75 104 ILE A N 1
ATOM 841 C CA . ILE A 1 104 ? 15.302 1.657 -6.451 1.00 95.75 104 ILE A CA 1
ATOM 842 C C . ILE A 1 104 ? 14.706 2.839 -5.680 1.00 95.75 104 ILE A C 1
ATOM 844 O O . ILE A 1 104 ? 14.111 2.631 -4.634 1.00 95.75 104 ILE A O 1
ATOM 848 N N . ALA A 1 105 ? 14.784 4.057 -6.224 1.00 96.19 105 ALA A N 1
ATOM 849 C CA . ALA A 1 105 ? 14.350 5.263 -5.521 1.00 96.19 105 ALA A CA 1
ATOM 850 C C . ALA A 1 105 ? 12.867 5.217 -5.116 1.00 96.19 105 ALA A C 1
ATOM 852 O O . ALA A 1 105 ? 12.530 5.498 -3.968 1.00 96.19 105 ALA A O 1
ATOM 853 N N . LEU A 1 106 ? 11.972 4.845 -6.039 1.00 97.12 106 LEU A N 1
ATOM 854 C CA . LEU A 1 106 ? 10.552 4.712 -5.709 1.00 97.12 106 LEU A CA 1
ATOM 855 C C . LEU A 1 106 ? 10.297 3.488 -4.824 1.00 97.12 106 LEU A C 1
ATOM 857 O O . LEU A 1 106 ? 9.570 3.591 -3.840 1.00 97.12 106 LEU A O 1
ATOM 861 N N . ARG A 1 107 ? 10.911 2.342 -5.133 1.00 97.56 107 ARG A N 1
ATOM 862 C CA . ARG A 1 107 ? 10.687 1.103 -4.379 1.00 97.56 107 ARG A CA 1
ATOM 863 C C . ARG A 1 107 ? 11.132 1.215 -2.916 1.00 97.56 107 ARG A C 1
ATOM 865 O O . ARG A 1 107 ? 10.378 0.810 -2.035 1.00 97.56 107 ARG A O 1
ATOM 872 N N . GLU A 1 108 ? 12.275 1.843 -2.657 1.00 97.62 108 GLU A N 1
ATOM 873 C CA . GLU A 1 108 ? 12.785 2.119 -1.313 1.00 97.62 108 GLU A CA 1
ATOM 874 C C . GLU A 1 108 ? 11.832 3.037 -0.538 1.00 97.62 108 GLU A C 1
ATOM 876 O O . GLU A 1 108 ? 11.475 2.732 0.596 1.00 97.62 108 GLU A O 1
ATOM 881 N N . LYS A 1 109 ? 11.316 4.109 -1.160 1.00 97.81 109 LYS A N 1
ATOM 882 C CA . LYS A 1 109 ? 10.324 4.993 -0.519 1.00 97.81 109 LYS A CA 1
ATOM 883 C C . LYS A 1 109 ? 9.026 4.273 -0.163 1.00 97.81 109 LYS A C 1
ATOM 885 O O . LYS A 1 109 ? 8.478 4.499 0.913 1.00 97.81 109 LYS A O 1
ATOM 890 N N . LEU A 1 110 ? 8.551 3.384 -1.032 1.00 98.12 110 LEU A N 1
ATOM 891 C CA . LEU A 1 110 ? 7.381 2.553 -0.754 1.00 98.12 110 LEU A CA 1
ATOM 892 C C . LEU A 1 110 ? 7.631 1.559 0.391 1.00 98.12 110 LEU A C 1
ATOM 894 O O . LEU A 1 110 ? 6.751 1.342 1.227 1.00 98.12 110 LEU A O 1
ATOM 898 N N . ALA A 1 111 ? 8.820 0.959 0.438 1.00 98.31 111 ALA A N 1
ATOM 899 C CA . ALA A 1 111 ? 9.213 0.044 1.502 1.00 98.31 111 ALA A CA 1
ATOM 900 C C . ALA A 1 111 ? 9.350 0.767 2.855 1.00 98.31 111 ALA A C 1
ATOM 902 O O . ALA A 1 111 ? 8.848 0.269 3.866 1.00 98.31 111 ALA A O 1
ATOM 903 N N . GLU A 1 112 ? 9.954 1.958 2.867 1.00 98.25 112 GLU A N 1
ATOM 904 C CA . GLU A 1 112 ? 10.054 2.819 4.050 1.00 98.25 112 GLU A CA 1
ATOM 905 C C . GLU A 1 112 ? 8.677 3.280 4.535 1.00 98.25 112 GLU A C 1
ATOM 907 O O . GLU A 1 112 ? 8.404 3.197 5.730 1.00 98.25 112 GLU A O 1
ATOM 912 N N . LEU A 1 113 ? 7.762 3.661 3.634 1.00 98.38 113 LEU A N 1
ATOM 913 C CA . LEU A 1 113 ? 6.374 3.975 3.995 1.00 98.38 113 LEU A CA 1
ATOM 914 C C . LEU A 1 113 ? 5.701 2.805 4.711 1.00 98.38 113 LEU A C 1
ATOM 916 O O . LEU A 1 113 ? 5.141 2.968 5.791 1.00 98.38 113 LEU A O 1
ATOM 920 N N . ALA A 1 114 ? 5.771 1.609 4.124 1.00 98.44 114 ALA A N 1
ATOM 921 C CA . ALA A 1 114 ? 5.158 0.417 4.695 1.00 98.44 114 ALA A CA 1
ATOM 922 C C . ALA A 1 114 ? 5.763 0.071 6.068 1.00 98.44 114 ALA A C 1
ATOM 924 O O . ALA A 1 114 ? 5.042 -0.290 7.003 1.00 98.44 114 ALA A O 1
ATOM 925 N N . LYS A 1 115 ? 7.085 0.211 6.219 1.00 98.31 115 LYS A N 1
ATOM 926 C CA . LYS A 1 115 ? 7.769 0.044 7.506 1.00 98.31 115 LYS A CA 1
ATOM 927 C C . LYS A 1 115 ? 7.292 1.084 8.523 1.00 98.31 115 LYS A C 1
ATOM 929 O O . LYS A 1 115 ? 6.934 0.695 9.632 1.00 98.31 115 LYS A O 1
ATOM 934 N N . SER A 1 116 ? 7.277 2.362 8.154 1.00 97.88 116 SER A N 1
ATOM 935 C CA . SER A 1 116 ? 6.872 3.471 9.024 1.00 97.88 116 SER A CA 1
ATOM 936 C C . SER A 1 116 ? 5.428 3.302 9.496 1.00 97.88 116 SER A C 1
ATOM 938 O O . SER A 1 116 ? 5.175 3.266 10.697 1.00 97.88 116 SER A O 1
ATOM 940 N N . MET A 1 117 ? 4.509 2.977 8.579 1.00 98.06 117 MET A N 1
ATOM 941 C CA . MET A 1 117 ? 3.122 2.649 8.920 1.00 98.06 117 MET A CA 1
ATOM 942 C C . MET A 1 117 ? 3.005 1.431 9.847 1.00 98.06 117 MET A C 1
ATOM 944 O O . MET A 1 117 ? 2.083 1.336 10.653 1.00 98.06 117 MET A O 1
ATOM 948 N N . SER A 1 118 ? 3.918 0.462 9.773 1.00 97.75 118 SER A N 1
ATOM 949 C CA . SER A 1 118 ? 3.935 -0.613 10.765 1.00 97.75 118 SER A CA 1
ATOM 950 C C . SER A 1 118 ? 4.376 -0.106 12.137 1.00 97.75 118 SER A C 1
ATOM 952 O O . SER A 1 118 ? 3.731 -0.442 13.130 1.00 97.75 118 SER A O 1
ATOM 954 N N . ASP A 1 119 ? 5.459 0.670 12.192 1.00 97.31 119 ASP A N 1
ATOM 955 C CA . ASP A 1 119 ? 6.063 1.166 13.433 1.00 97.31 119 ASP A CA 1
ATOM 956 C C . ASP A 1 119 ? 5.125 2.137 14.166 1.00 97.31 119 ASP A C 1
ATOM 958 O O . ASP A 1 119 ? 4.963 2.046 15.382 1.00 97.31 119 ASP A O 1
ATOM 962 N N . ASN A 1 120 ? 4.446 3.008 13.421 1.00 97.62 120 ASN A N 1
ATOM 963 C CA . ASN A 1 120 ? 3.621 4.077 13.972 1.00 97.62 120 ASN A CA 1
ATOM 964 C C . ASN A 1 120 ? 2.164 3.677 14.216 1.00 97.62 120 ASN A C 1
ATOM 966 O O . ASN A 1 120 ? 1.430 4.422 14.860 1.00 97.62 120 ASN A O 1
ATOM 970 N N . SER A 1 121 ? 1.736 2.494 13.765 1.00 96.94 121 SER A N 1
ATOM 971 C CA . SER A 1 121 ? 0.347 2.034 13.918 1.00 96.94 121 SER A CA 1
ATOM 972 C C . SER A 1 121 ? -0.167 2.055 15.364 1.00 96.94 121 SER A C 1
ATOM 974 O O . SER A 1 121 ? -1.347 2.307 15.591 1.00 96.94 121 SER A O 1
ATOM 976 N N . ILE A 1 122 ? 0.723 1.870 16.344 1.00 95.50 122 ILE A N 1
ATOM 977 C CA . ILE A 1 122 ? 0.403 1.925 17.777 1.00 95.50 122 ILE A CA 1
ATOM 978 C C . ILE A 1 122 ? -0.101 3.299 18.238 1.00 95.50 122 ILE A C 1
ATOM 980 O O . ILE A 1 122 ? -0.808 3.380 19.237 1.00 95.50 122 ILE A O 1
ATOM 984 N N . TYR A 1 123 ? 0.247 4.374 17.526 1.00 96.88 123 TYR A N 1
ATOM 985 C CA . TYR A 1 123 ? -0.180 5.736 17.851 1.00 96.88 123 TYR A CA 1
ATOM 986 C C . TYR A 1 123 ? -1.562 6.074 17.273 1.00 96.88 123 TYR A C 1
ATOM 988 O O . TYR A 1 123 ? -2.114 7.131 17.572 1.00 96.88 123 TYR A O 1
ATOM 996 N N . TYR A 1 124 ? -2.140 5.171 16.476 1.00 96.06 124 TYR A N 1
ATOM 997 C CA . TYR A 1 124 ? -3.426 5.346 15.811 1.00 96.06 124 TYR A CA 1
ATOM 998 C C . TYR A 1 124 ? -4.365 4.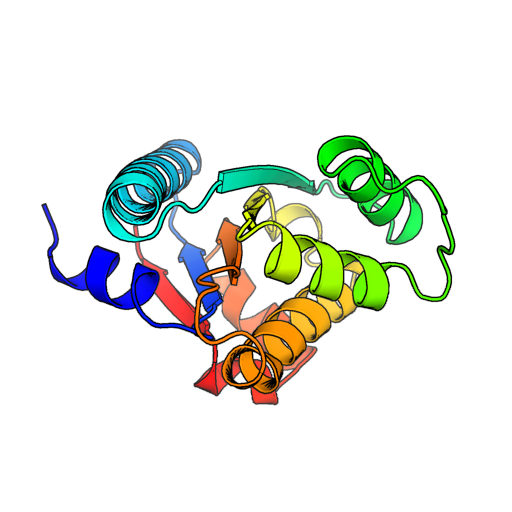187 16.159 1.00 96.06 124 TYR A C 1
ATOM 1000 O O . TYR A 1 124 ? -4.731 3.391 15.298 1.00 96.06 124 TYR A O 1
ATOM 1008 N N . GLU A 1 125 ? -4.777 4.098 17.428 1.00 90.12 125 GLU A N 1
ATOM 1009 C CA . GLU A 1 125 ? -5.526 2.961 18.000 1.00 90.12 125 GLU A CA 1
ATOM 1010 C C . GLU A 1 125 ? -6.758 2.529 17.180 1.00 90.12 125 GLU A C 1
ATOM 1012 O O . GLU A 1 125 ? -7.053 1.340 17.089 1.00 90.12 125 GLU A O 1
ATOM 1017 N N . ASN A 1 126 ? -7.443 3.475 16.532 1.00 92.56 126 ASN A N 1
ATOM 1018 C CA . ASN A 1 126 ? -8.648 3.219 15.733 1.00 92.56 126 ASN A CA 1
ATOM 1019 C C . ASN A 1 126 ? -8.391 3.128 14.217 1.00 92.56 126 ASN A C 1
ATOM 1021 O O . ASN A 1 126 ? -9.345 3.117 13.440 1.00 92.56 126 ASN A O 1
ATOM 1025 N N . SER A 1 127 ? -7.129 3.080 13.783 1.00 97.50 127 SER A N 1
ATOM 1026 C CA . SER A 1 127 ? -6.755 3.045 12.369 1.00 97.50 127 SER A CA 1
ATOM 1027 C C . SER A 1 127 ? -6.164 1.695 11.968 1.00 97.50 127 SER A C 1
ATOM 1029 O O . SER A 1 127 ? -5.209 1.196 12.563 1.00 97.50 127 SER A O 1
ATOM 1031 N N . TYR A 1 128 ? -6.729 1.124 10.911 1.00 97.88 128 TYR A N 1
ATOM 1032 C CA . TYR A 1 128 ? -6.291 -0.089 10.222 1.00 97.88 128 TYR A CA 1
ATOM 1033 C C . TYR A 1 128 ? -5.656 0.235 8.861 1.00 97.88 128 TYR A C 1
ATOM 1035 O O . TYR A 1 128 ? -5.495 -0.661 8.024 1.00 97.88 128 TYR A O 1
ATOM 1043 N N . ALA A 1 129 ? -5.282 1.503 8.652 1.00 98.25 129 ALA A N 1
ATOM 1044 C CA . ALA A 1 129 ? -4.505 1.952 7.507 1.00 98.25 129 ALA A CA 1
ATOM 1045 C C . ALA A 1 129 ? -3.244 1.093 7.326 1.00 98.25 129 ALA A C 1
ATOM 1047 O O . ALA A 1 129 ? -2.592 0.675 8.288 1.00 98.25 129 ALA A O 1
ATOM 1048 N N . LYS A 1 130 ? -2.928 0.786 6.070 1.00 98.12 130 LYS A N 1
ATOM 1049 C CA . LYS A 1 130 ? -1.784 -0.047 5.680 1.00 98.12 130 LYS A CA 1
ATOM 1050 C C . LYS A 1 130 ? -1.484 0.112 4.198 1.00 98.12 130 LYS A C 1
ATOM 1052 O O . LYS A 1 130 ? -2.296 0.649 3.446 1.00 98.12 130 LYS A O 1
ATOM 1057 N N . VAL A 1 131 ? -0.354 -0.440 3.787 1.00 98.62 131 VAL A N 1
ATOM 1058 C CA . VAL A 1 131 ? 0.033 -0.622 2.394 1.00 98.62 131 VAL A CA 1
ATOM 1059 C C . VAL A 1 131 ? -0.196 -2.077 1.983 1.00 98.62 131 VAL A C 1
ATOM 1061 O O . VAL A 1 131 ? 0.195 -3.021 2.680 1.00 98.62 131 VAL A O 1
ATOM 1064 N N . ILE A 1 132 ? -0.834 -2.249 0.829 1.00 98.62 132 ILE A N 1
ATOM 1065 C CA . ILE A 1 132 ? -0.997 -3.526 0.141 1.00 98.62 132 ILE A CA 1
ATOM 1066 C C . ILE A 1 132 ? -0.273 -3.439 -1.196 1.00 98.62 132 ILE A C 1
ATOM 1068 O O . ILE A 1 132 ? -0.687 -2.711 -2.094 1.00 98.62 132 ILE A O 1
ATOM 1072 N N . PHE A 1 133 ? 0.781 -4.225 -1.343 1.00 98.50 133 PHE A N 1
ATOM 1073 C CA . PHE A 1 133 ? 1.502 -4.396 -2.591 1.00 98.50 133 PHE A CA 1
ATOM 1074 C C . PHE A 1 133 ? 0.862 -5.504 -3.427 1.00 98.50 133 PHE A C 1
ATOM 1076 O O . PHE A 1 133 ? 0.591 -6.595 -2.922 1.00 98.50 133 PHE A O 1
ATOM 1083 N N . ILE A 1 134 ? 0.672 -5.248 -4.718 1.00 98.12 134 ILE A N 1
ATOM 1084 C CA . ILE A 1 134 ? 0.339 -6.255 -5.724 1.00 98.12 134 ILE A CA 1
ATOM 1085 C C . ILE A 1 134 ? 1.551 -6.391 -6.638 1.00 98.12 134 ILE A C 1
ATOM 1087 O O . ILE A 1 134 ? 1.946 -5.438 -7.312 1.00 98.12 134 ILE A O 1
ATOM 1091 N N . GLY A 1 135 ? 2.162 -7.572 -6.636 1.00 96.31 135 GLY A N 1
ATOM 1092 C CA . GLY A 1 135 ? 3.410 -7.791 -7.358 1.00 96.31 135 GLY A CA 1
ATOM 1093 C C . GLY A 1 135 ? 3.660 -9.247 -7.703 1.00 96.31 135 GLY A C 1
ATOM 1094 O O . GLY A 1 135 ? 2.738 -10.057 -7.818 1.00 96.31 135 GLY A O 1
ATOM 1095 N N . THR A 1 136 ? 4.929 -9.585 -7.885 1.00 94.19 136 THR A N 1
ATOM 1096 C CA . THR A 1 136 ? 5.396 -10.934 -8.223 1.00 94.19 136 THR A CA 1
ATOM 1097 C C . THR A 1 136 ? 6.098 -11.571 -7.029 1.00 94.19 136 THR A C 1
ATOM 1099 O O . THR A 1 136 ? 6.313 -10.925 -6.003 1.00 94.19 136 THR A O 1
ATOM 1102 N N . VAL A 1 137 ? 6.484 -12.844 -7.158 1.00 88.00 137 VAL A N 1
ATOM 1103 C CA . VAL A 1 137 ? 7.264 -13.560 -6.132 1.00 88.00 137 VAL A CA 1
ATOM 1104 C C . VAL A 1 137 ? 8.522 -12.769 -5.738 1.00 88.00 137 VAL A C 1
ATOM 1106 O O . VAL A 1 137 ? 8.855 -12.678 -4.559 1.00 88.00 137 VAL A O 1
ATOM 1109 N N . ASN A 1 138 ? 9.164 -12.115 -6.710 1.00 93.12 138 ASN A N 1
ATOM 1110 C CA . ASN A 1 138 ? 10.399 -11.357 -6.498 1.00 93.12 138 ASN A CA 1
ATOM 1111 C C . ASN A 1 138 ? 10.168 -10.014 -5.787 1.00 93.12 138 ASN A C 1
ATOM 1113 O O . ASN A 1 138 ? 11.103 -9.445 -5.229 1.00 93.12 138 ASN A O 1
ATOM 1117 N N . THR A 1 139 ? 8.935 -9.494 -5.778 1.00 94.75 139 THR A N 1
ATOM 1118 C CA . THR A 1 139 ? 8.623 -8.195 -5.163 1.00 94.75 139 THR A CA 1
ATOM 1119 C C . THR A 1 139 ? 8.944 -8.187 -3.668 1.00 94.75 139 THR A C 1
ATOM 1121 O O . THR A 1 139 ? 9.457 -7.188 -3.171 1.00 94.75 139 THR A O 1
ATOM 1124 N N . ALA A 1 140 ? 8.704 -9.294 -2.955 1.00 92.88 140 ALA A N 1
ATOM 1125 C CA . ALA A 1 140 ? 9.016 -9.392 -1.528 1.00 92.88 140 ALA A CA 1
ATOM 1126 C C . ALA A 1 140 ? 10.512 -9.204 -1.261 1.00 92.88 140 ALA A C 1
ATOM 1128 O O . ALA A 1 140 ? 10.900 -8.403 -0.416 1.00 92.88 140 ALA A O 1
ATOM 1129 N N . GLU A 1 141 ? 11.337 -9.940 -2.006 1.00 94.81 141 GLU A N 1
ATOM 1130 C CA . GLU A 1 141 ? 12.787 -9.937 -1.848 1.00 94.81 141 GLU A CA 1
ATOM 1131 C C . GLU A 1 141 ? 13.370 -8.558 -2.147 1.00 94.81 141 GLU A C 1
ATOM 1133 O O . GLU A 1 141 ? 14.177 -8.058 -1.370 1.00 94.81 141 GLU A O 1
ATOM 1138 N N . LEU A 1 142 ? 12.906 -7.903 -3.213 1.00 96.88 142 LEU A N 1
ATOM 1139 C CA . LEU A 1 142 ? 13.359 -6.559 -3.565 1.00 96.88 142 LEU A CA 1
ATOM 1140 C C . LEU A 1 142 ? 12.995 -5.523 -2.491 1.00 96.88 142 LEU A C 1
ATOM 1142 O O . LEU A 1 142 ? 13.853 -4.741 -2.096 1.00 96.88 142 LEU A O 1
ATOM 1146 N N . LEU A 1 143 ? 11.764 -5.551 -1.967 1.00 96.69 143 LEU A N 1
ATOM 1147 C CA . LEU A 1 143 ? 11.345 -4.646 -0.888 1.00 96.69 143 LEU A CA 1
ATOM 1148 C C . LEU A 1 143 ? 12.138 -4.879 0.408 1.00 96.69 143 LEU A C 1
ATOM 1150 O O . LEU A 1 143 ? 12.483 -3.926 1.101 1.00 96.69 143 LEU A O 1
ATOM 1154 N N . TRP A 1 144 ? 12.440 -6.135 0.750 1.00 96.19 144 TRP A N 1
ATOM 1155 C CA . TRP A 1 144 ? 13.262 -6.452 1.922 1.00 96.19 144 TRP A CA 1
ATOM 1156 C C . TRP A 1 144 ? 14.729 -6.096 1.722 1.00 96.19 144 TRP A C 1
ATOM 1158 O O . TRP A 1 144 ? 15.388 -5.702 2.678 1.00 96.19 144 TRP A O 1
ATOM 1168 N N . ASN A 1 145 ? 15.247 -6.228 0.503 1.00 96.69 145 ASN A N 1
ATOM 1169 C CA . ASN A 1 145 ? 16.612 -5.831 0.190 1.00 96.69 145 ASN A CA 1
ATOM 1170 C C . ASN A 1 145 ? 16.799 -4.324 0.342 1.00 96.69 145 ASN A C 1
ATOM 1172 O O . ASN A 1 145 ? 17.803 -3.915 0.922 1.00 96.69 145 ASN A O 1
ATOM 1176 N N . ASP A 1 146 ? 15.818 -3.532 -0.093 1.00 96.06 146 ASP A N 1
ATOM 1177 C CA . ASP A 1 146 ? 15.828 -2.087 0.119 1.00 96.06 146 ASP A CA 1
ATOM 1178 C C . ASP A 1 146 ? 15.641 -1.743 1.610 1.00 96.06 146 ASP A C 1
ATOM 1180 O O . ASP A 1 146 ? 16.378 -0.926 2.152 1.00 96.06 146 ASP A O 1
ATOM 1184 N N . VAL A 1 147 ? 14.701 -2.405 2.307 1.00 96.94 147 VAL A N 1
ATOM 1185 C CA . VAL A 1 147 ? 14.384 -2.143 3.724 1.00 96.94 147 VAL A CA 1
ATOM 1186 C C . VAL A 1 147 ? 14.228 -3.449 4.513 1.00 96.94 147 VAL A C 1
ATOM 1188 O O . VAL A 1 147 ? 13.135 -3.996 4.682 1.00 96.94 147 VAL A O 1
ATOM 1191 N N . GLN A 1 148 ? 15.330 -3.939 5.090 1.00 94.31 148 GLN A N 1
ATOM 1192 C CA . GLN A 1 148 ? 15.395 -5.257 5.756 1.00 94.31 148 GLN A CA 1
ATOM 1193 C C . GLN A 1 148 ? 14.385 -5.434 6.896 1.00 94.31 148 GLN A C 1
ATOM 1195 O O . GLN A 1 148 ? 13.821 -6.513 7.100 1.00 94.31 148 GLN A O 1
ATOM 1200 N N . SER A 1 149 ? 14.116 -4.361 7.639 1.00 93.62 149 SER A N 1
ATOM 1201 C CA . SER A 1 149 ? 13.185 -4.395 8.770 1.00 93.62 149 SER A CA 1
ATOM 1202 C C . SER A 1 149 ? 11.720 -4.609 8.356 1.00 93.62 149 SER A C 1
ATOM 1204 O O . SER A 1 149 ? 10.915 -5.043 9.185 1.00 93.62 149 SER A O 1
ATOM 1206 N N . LEU A 1 150 ? 11.364 -4.403 7.082 1.00 95.00 150 LEU A N 1
ATOM 1207 C CA . LEU A 1 150 ? 10.022 -4.676 6.558 1.00 95.00 150 LEU A CA 1
ATOM 1208 C C . LEU A 1 150 ? 9.677 -6.176 6.590 1.00 95.00 150 LEU A C 1
ATOM 1210 O O . LEU A 1 150 ? 8.503 -6.541 6.667 1.00 95.00 150 LEU A O 1
ATOM 1214 N N . LYS A 1 151 ? 10.681 -7.063 6.609 1.00 94.44 151 LYS A N 1
ATOM 1215 C CA . LYS A 1 151 ? 10.492 -8.522 6.588 1.00 94.44 151 LYS A CA 1
ATOM 1216 C C . LYS A 1 151 ? 9.601 -9.054 7.710 1.00 94.44 151 LYS A C 1
ATOM 1218 O O . LYS A 1 151 ? 8.772 -9.924 7.469 1.00 94.44 151 LYS A O 1
ATOM 1223 N N . SER A 1 152 ? 9.730 -8.531 8.929 1.00 93.94 152 SER A N 1
ATOM 1224 C CA . SER A 1 152 ? 8.885 -8.945 10.061 1.00 93.94 152 SER A CA 1
ATOM 1225 C C . SER A 1 152 ? 7.505 -8.274 10.076 1.00 93.94 152 SER A C 1
ATOM 1227 O O . SER A 1 152 ? 6.626 -8.702 10.825 1.00 93.94 152 SER A O 1
ATOM 1229 N N . ARG A 1 153 ? 7.311 -7.240 9.251 1.00 95.31 153 ARG A N 1
ATOM 1230 C CA . ARG A 1 153 ? 6.147 -6.339 9.244 1.00 95.31 153 ARG A CA 1
ATOM 1231 C C . ARG A 1 153 ? 5.178 -6.618 8.094 1.00 95.31 153 ARG A C 1
ATOM 1233 O O . ARG A 1 153 ? 4.027 -6.193 8.146 1.00 95.31 153 ARG A O 1
ATOM 1240 N N . MET A 1 154 ? 5.621 -7.357 7.077 1.00 96.31 154 MET A N 1
ATOM 1241 C CA . MET A 1 154 ? 4.845 -7.666 5.877 1.00 96.31 154 MET A CA 1
ATOM 1242 C C . MET A 1 154 ? 4.436 -9.143 5.826 1.00 96.31 154 MET A C 1
ATOM 1244 O O . MET A 1 154 ? 5.271 -10.039 5.941 1.00 96.31 154 MET A O 1
ATOM 1248 N N . ALA A 1 155 ? 3.147 -9.413 5.622 1.00 96.50 155 ALA A N 1
ATOM 1249 C CA . ALA A 1 155 ? 2.657 -10.730 5.226 1.00 96.50 155 ALA A CA 1
ATOM 1250 C C . ALA A 1 155 ? 2.788 -10.895 3.709 1.00 96.50 155 ALA A C 1
ATOM 1252 O O . ALA A 1 155 ? 2.336 -10.035 2.957 1.00 96.50 155 ALA A O 1
ATOM 1253 N N . THR A 1 156 ? 3.357 -12.011 3.262 1.00 96.00 156 THR A N 1
ATOM 1254 C CA . THR A 1 156 ? 3.387 -12.389 1.847 1.00 96.00 156 THR A CA 1
ATOM 1255 C C . THR A 1 156 ? 2.357 -13.489 1.609 1.00 96.00 156 THR A C 1
ATOM 1257 O O . THR A 1 156 ? 2.371 -14.529 2.267 1.00 96.00 156 THR A O 1
ATOM 1260 N N . ILE A 1 157 ? 1.420 -13.246 0.697 1.00 95.94 157 ILE A N 1
ATOM 1261 C CA . ILE A 1 157 ? 0.295 -14.139 0.420 1.00 95.94 157 ILE A CA 1
ATOM 1262 C C . ILE A 1 157 ? 0.362 -14.531 -1.052 1.00 95.94 157 ILE A C 1
ATOM 1264 O O . ILE A 1 157 ? 0.274 -13.672 -1.929 1.00 95.94 157 ILE A O 1
ATOM 1268 N N . SER A 1 158 ? 0.530 -15.831 -1.298 1.00 94.62 158 SER A N 1
ATOM 1269 C CA . SER A 1 158 ? 0.421 -16.396 -2.640 1.00 94.62 158 SER A CA 1
ATOM 1270 C C . SER A 1 158 ? -1.051 -16.505 -3.012 1.00 94.62 158 SER A C 1
ATOM 1272 O O . SER A 1 158 ? -1.827 -17.075 -2.238 1.00 94.62 158 SER A O 1
ATOM 1274 N N . ILE A 1 159 ? -1.389 -15.975 -4.180 1.00 92.19 159 ILE A N 1
ATOM 1275 C CA . ILE A 1 159 ? -2.672 -16.127 -4.863 1.00 92.19 159 ILE A CA 1
ATOM 1276 C C . ILE A 1 159 ? -2.444 -17.056 -6.051 1.00 92.19 159 ILE A C 1
ATOM 1278 O O . ILE A 1 159 ? -1.533 -16.751 -6.861 1.00 92.19 159 ILE A O 1
#

Secondary structure (DSSP, 8-state):
--HHHHHHHTSTT-EEEEESS-HHHHHHHHHHHHHHHHHHH--EEEEEE--TT--HHHHHHHHHHHTT-S---STTHHHHHHHHHHHTTEEEEEE-GGGGTT-HHHHHHHHHHHHHHHHHGGG-TT---EEEEEE-HHHHHHHHHH-GGGGGTEEEEE-

Radius of gyration: 14.32 Å; Cα contacts (8 Å, |Δi|>4): 276; chains: 1; bounding box: 34×40×34 Å

pLDDT: mean 94.78, std 6.18, range [48.06, 98.75]

Foldseek 3Di:
DDPVVLVQLPDFLAAEEEAEDDLVVSVVSVVVSVVVCCVPQVEAEDEDEDALPDDLLNRLVVLCVVLVPPDPPSVCSLVVSLVSLLVRLYEYEYGDLVRCLVVLRNLLSVLVSQNVSSVCRVVRVSHSYHYYYYDHPCSLVSSCVSPVSCNVRYDYDYD

Organism: NCBI:txid2487723

Nearest PDB structures (foldseek):
  2qby-assembly1_A  TM=6.091E-01  e=2.652E-05  Saccharolobus solfataricus
  1jqj-assembly1_C  TM=6.734E-01  e=3.041E-03  Escherichia coli
  1jqj-assembly2_D  TM=6.734E-01  e=7.672E-03  Escherichia coli
  4xgc-assembly1_E  TM=6.091E-01  e=9.668E-03  Drosophila melanogaster
  5k9x-assembly1_A  TM=2.165E-01  e=9.874E-01  Legionella pneumophila subsp. pneumophila str. Philadelphia 1

InterPro domains:
  IPR018163 Threonyl/alanyl tRNA synthetase, class II-like, putative editing domain superfamily [SSF55186] (26-85)

Solvent-accessible surface area (backbone atoms only — not comparable to full-atom values): 8567 Å² total; per-residue (Å²): 134,68,74,69,57,50,54,54,68,71,36,67,26,40,21,39,34,39,22,39,90,53,67,65,61,41,49,51,54,50,51,59,45,48,52,53,43,22,75,74,62,67,37,48,73,49,81,47,74,52,42,73,81,62,45,57,63,62,51,46,53,55,50,31,64,75,72,66,57,88,73,88,52,70,92,51,34,66,60,54,49,51,53,49,28,42,76,62,17,24,29,42,35,39,34,46,51,68,42,35,74,86,38,58,71,44,46,37,52,54,31,49,46,40,38,47,46,29,71,50,30,78,80,36,85,84,30,69,24,37,41,34,40,33,33,38,78,64,47,59,57,54,36,26,70,64,33,61,76,31,58,88,39,42,49,80,41,83,93

Sequence (159 aa):
MNKNIFREFSQQGRQILLYGADREEKMNTALENLSKLSEKYGTSFIKASVTRFSTVEDFTVDLFNKIHVQNLDLINGFTILEEELFKQNTVLVIDGMEEINNNIALREKLAELAKSMSDNSIYYENSYAKVIFIGTVNTAELLWNDVQSLKSRMATISI